Protein AF-A0A817FEE2-F1 (afdb_monomer_lite)

Secondary structure (DSSP, 8-state):
---S-HHHHHHHTT-HHHHHHHHHHS-HHHHT---GGG--HHHHHHHHT-HHHHHHHHTSTT--S----TTS--HHHHS-HHHHHHHHHHHHHTTGGG-------------

pLDDT: mean 82.55, std 17.17, range [35.03, 96.31]

Foldseek 3Di:
DPDFLPLLVCLLVLVQVVNVVCLVPPDLVSQCDAGPQRDGSLLNCQLVVVQSSNLVLLVRPSHDQCRAGNVRDTSLVNHDPVVVVVVVVSVVVVPPVPPPDPDDDPDDDDD

Sequence (111 aa):
MSSINSLYVTCKNNDISRVRELLQTLPDDELSEQGPNKRKALDVIASYGYADISELLLAHKNINQSIKTQWSCIANDEAPAYLKFLFDKMSTIGQNDTINEYDDYAEELIE

Structure (mmCIF, N/CA/C/O backbone):
data_AF-A0A817FEE2-F1
#
_entry.id   AF-A0A817FEE2-F1
#
loop_
_atom_site.group_PDB
_atom_site.id
_atom_site.type_symbol
_atom_site.label_atom_id
_atom_site.label_alt_id
_atom_site.label_comp_id
_atom_site.label_asym_id
_atom_site.label_entity_id
_atom_site.label_seq_id
_atom_site.pdbx_PDB_ins_code
_atom_site.Cartn_x
_atom_site.Cartn_y
_atom_site.Cartn_z
_atom_site.occupancy
_atom_site.B_iso_or_equiv
_atom_site.auth_seq_id
_atom_site.auth_comp_id
_atom_site.auth_asym_id
_atom_site.auth_atom_id
_atom_site.pdbx_PDB_model_num
ATOM 1 N N . MET A 1 1 ? 5.150 -0.741 21.481 1.00 35.03 1 MET A N 1
ATOM 2 C CA . MET A 1 1 ? 6.227 -1.034 20.515 1.00 35.03 1 MET A CA 1
ATOM 3 C C . MET A 1 1 ? 5.845 -0.345 19.222 1.00 35.03 1 MET A C 1
ATOM 5 O O . MET A 1 1 ? 4.928 -0.818 18.574 1.00 35.03 1 MET A O 1
ATOM 9 N N . SER A 1 2 ? 6.483 0.772 18.871 1.00 45.19 2 SER A N 1
ATOM 10 C CA . SER A 1 2 ? 6.420 1.282 17.494 1.00 45.19 2 SER A CA 1
ATOM 11 C C . SER A 1 2 ? 7.399 0.432 16.677 1.00 45.19 2 SER A C 1
ATOM 13 O O . SER A 1 2 ? 8.540 0.804 16.417 1.00 45.19 2 SER A O 1
ATOM 15 N N . SER A 1 3 ? 7.004 -0.824 16.463 1.00 50.16 3 SER A N 1
ATOM 16 C CA . SER A 1 3 ? 7.665 -1.712 15.518 1.00 50.16 3 SER A CA 1
ATOM 17 C C . SER A 1 3 ? 7.175 -1.276 14.155 1.00 50.16 3 SER A C 1
ATOM 19 O O . SER A 1 3 ? 5.971 -1.226 13.953 1.00 50.16 3 SER A O 1
ATOM 21 N N . ILE A 1 4 ? 8.114 -0.926 13.281 1.00 57.16 4 ILE A N 1
ATOM 22 C CA . ILE A 1 4 ? 7.952 -0.675 11.846 1.00 57.16 4 ILE A CA 1
ATOM 23 C C . ILE A 1 4 ? 6.573 -1.146 11.311 1.00 57.16 4 ILE A C 1
ATOM 25 O O . ILE A 1 4 ? 6.262 -2.333 11.413 1.00 57.16 4 ILE A O 1
ATOM 29 N N . ASN A 1 5 ? 5.754 -0.205 10.812 1.00 78.94 5 ASN A N 1
ATOM 30 C CA . ASN A 1 5 ? 4.352 -0.389 10.394 1.00 78.94 5 ASN A CA 1
ATOM 31 C C . ASN A 1 5 ? 4.060 -1.832 9.922 1.00 78.94 5 ASN A C 1
ATOM 33 O O . ASN A 1 5 ? 4.557 -2.275 8.878 1.00 78.94 5 ASN A O 1
ATOM 37 N N . SER A 1 6 ? 3.284 -2.584 10.713 1.00 86.81 6 SER A N 1
ATOM 38 C CA . SER A 1 6 ? 3.033 -4.012 10.472 1.00 86.81 6 SER A CA 1
ATOM 39 C C . SER A 1 6 ? 2.423 -4.244 9.088 1.00 86.81 6 SER A C 1
ATOM 41 O O . SER A 1 6 ? 2.867 -5.141 8.371 1.00 86.81 6 SER A O 1
ATOM 43 N N . LEU A 1 7 ? 1.501 -3.373 8.662 1.00 91.62 7 LEU A N 1
A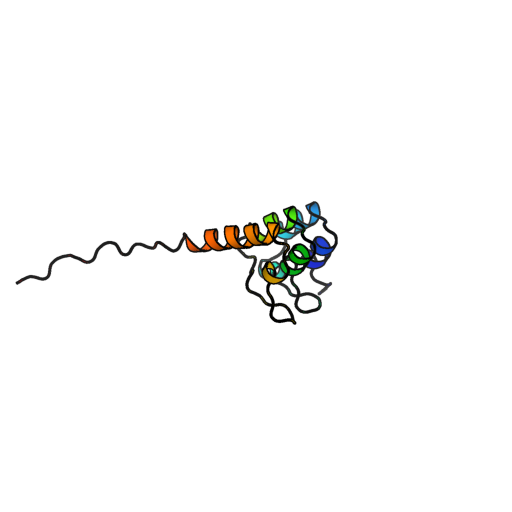TOM 44 C CA . LEU A 1 7 ? 0.882 -3.428 7.339 1.00 91.62 7 LEU A CA 1
ATOM 45 C C . LEU A 1 7 ? 1.906 -3.207 6.223 1.00 91.62 7 LEU A C 1
ATOM 47 O O . LEU A 1 7 ? 1.892 -3.930 5.226 1.00 91.62 7 LEU A O 1
ATOM 51 N N . TYR A 1 8 ? 2.828 -2.255 6.399 1.00 92.25 8 TYR A N 1
ATOM 52 C CA . TYR A 1 8 ? 3.911 -1.998 5.445 1.00 92.25 8 TYR A CA 1
ATOM 53 C C . TYR A 1 8 ? 4.777 -3.246 5.225 1.00 92.25 8 TYR A C 1
ATOM 55 O O . TYR A 1 8 ? 5.059 -3.614 4.082 1.00 92.25 8 TYR A O 1
ATOM 63 N N . VAL A 1 9 ? 5.199 -3.916 6.304 1.00 91.56 9 VAL A N 1
ATOM 64 C CA . VAL A 1 9 ? 6.052 -5.116 6.215 1.00 91.56 9 VAL A CA 1
ATOM 65 C C . VAL A 1 9 ? 5.309 -6.270 5.561 1.00 91.56 9 VAL A C 1
ATOM 67 O O . VAL A 1 9 ? 5.848 -6.917 4.664 1.00 91.56 9 VAL A O 1
ATOM 70 N N . THR A 1 10 ? 4.067 -6.509 5.972 1.00 93.56 10 THR A N 1
ATOM 71 C CA . THR A 1 10 ? 3.227 -7.565 5.405 1.00 93.56 10 THR A CA 1
ATOM 72 C C . THR A 1 10 ? 2.997 -7.358 3.906 1.00 93.56 10 THR A C 1
ATOM 74 O O . THR A 1 10 ? 3.165 -8.291 3.122 1.00 93.56 10 THR A O 1
ATOM 77 N N . CYS A 1 11 ? 2.717 -6.120 3.491 1.00 94.50 11 CYS A N 1
ATOM 78 C CA . CYS A 1 11 ? 2.581 -5.746 2.085 1.00 94.50 11 CYS A CA 1
ATOM 79 C C . CYS A 1 11 ? 3.872 -5.975 1.292 1.00 94.50 11 CYS A C 1
ATOM 81 O O . CYS A 1 11 ? 3.839 -6.529 0.195 1.00 94.50 11 CYS A O 1
ATOM 83 N N . LYS A 1 12 ? 5.026 -5.595 1.853 1.00 93.06 12 LYS A N 1
ATOM 84 C CA . LYS A 1 12 ? 6.335 -5.831 1.229 1.00 93.06 12 LYS A CA 1
ATOM 85 C C . LYS A 1 12 ? 6.6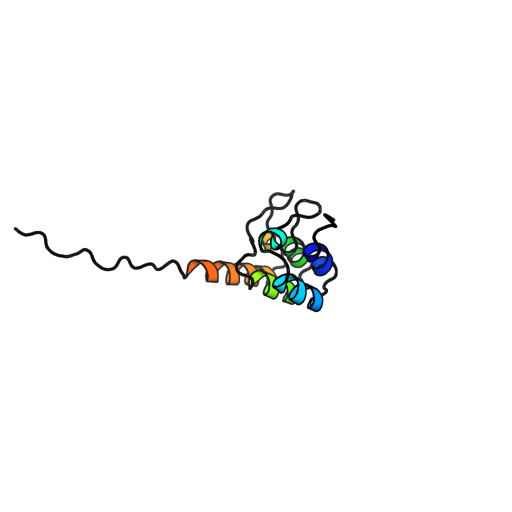08 -7.324 1.007 1.00 93.06 12 LYS A C 1
ATOM 87 O O . LYS A 1 12 ? 7.201 -7.685 -0.006 1.00 93.06 12 LYS A O 1
ATOM 92 N N . ASN A 1 13 ? 6.157 -8.173 1.927 1.00 94.00 13 ASN A N 1
ATOM 93 C CA . ASN A 1 13 ? 6.313 -9.626 1.856 1.00 94.00 13 ASN A CA 1
ATOM 94 C C . ASN A 1 13 ? 5.257 -10.322 0.974 1.00 94.00 13 ASN A C 1
ATOM 96 O O . ASN A 1 13 ? 5.308 -11.542 0.850 1.00 94.00 13 ASN A O 1
ATOM 100 N N . ASN A 1 14 ? 4.330 -9.577 0.358 1.00 95.50 14 ASN A N 1
ATOM 101 C CA . ASN A 1 14 ? 3.218 -10.108 -0.441 1.00 95.50 14 ASN A CA 1
ATOM 102 C C . ASN A 1 14 ? 2.322 -11.113 0.318 1.00 95.50 14 ASN A C 1
ATOM 104 O O . ASN A 1 14 ? 1.781 -12.052 -0.264 1.00 95.50 14 ASN A O 1
ATOM 108 N N . ASP A 1 15 ? 2.173 -10.941 1.634 1.00 95.50 15 ASP A N 1
ATOM 109 C CA . ASP A 1 15 ? 1.361 -11.835 2.465 1.00 95.50 15 ASP A CA 1
ATOM 110 C C . ASP A 1 15 ? -0.101 -11.366 2.488 1.00 95.50 15 ASP A C 1
ATOM 112 O O . ASP A 1 15 ? -0.558 -10.688 3.410 1.00 95.50 15 ASP A O 1
ATOM 116 N N . ILE A 1 16 ? -0.836 -11.717 1.430 1.00 95.88 16 ILE A N 1
ATOM 117 C CA . ILE A 1 16 ? -2.243 -11.336 1.222 1.00 95.88 16 ILE A CA 1
ATOM 118 C C . ILE A 1 16 ? -3.121 -11.740 2.415 1.00 95.88 16 ILE A C 1
ATOM 120 O O . ILE A 1 16 ? -3.987 -10.971 2.838 1.00 95.88 16 ILE A O 1
ATOM 124 N N . SER A 1 17 ? -2.913 -12.942 2.960 1.00 95.25 17 SER A N 1
ATOM 125 C CA . SER A 1 17 ? -3.704 -13.469 4.077 1.00 95.25 17 SER A CA 1
ATOM 126 C C . SER A 1 17 ? -3.567 -12.579 5.305 1.00 95.25 17 SER A C 1
ATOM 128 O O . SER A 1 17 ? -4.569 -12.176 5.898 1.00 95.25 17 SER A O 1
ATOM 130 N N . ARG A 1 18 ? -2.333 -12.199 5.641 1.00 94.44 18 ARG A N 1
ATOM 131 C CA . ARG A 1 18 ? -2.073 -11.312 6.770 1.00 94.44 18 ARG A CA 1
ATOM 132 C C . ARG A 1 18 ? -2.493 -9.872 6.485 1.00 94.44 18 ARG A C 1
ATOM 134 O O . ARG A 1 18 ? -2.939 -9.204 7.411 1.00 94.44 18 ARG A O 1
ATOM 141 N N . VAL A 1 19 ? -2.430 -9.391 5.236 1.00 95.00 19 VAL A N 1
ATOM 142 C CA . VAL A 1 19 ? -2.997 -8.076 4.877 1.00 95.00 19 VAL A CA 1
ATOM 143 C C . VAL A 1 19 ? -4.491 -8.034 5.195 1.00 95.00 19 VAL A C 1
ATOM 145 O O . VAL A 1 19 ? -4.948 -7.078 5.813 1.00 95.00 19 VAL A O 1
ATOM 148 N N . ARG A 1 20 ? -5.253 -9.070 4.821 1.00 95.06 20 ARG A N 1
ATOM 149 C CA . ARG A 1 20 ? -6.697 -9.131 5.104 1.00 95.06 20 ARG A CA 1
ATOM 150 C C . ARG A 1 20 ? -6.995 -9.084 6.597 1.00 95.06 20 ARG A C 1
ATOM 152 O O . ARG A 1 20 ? -7.924 -8.394 6.995 1.00 95.06 20 ARG A O 1
ATOM 159 N N . GLU A 1 21 ? -6.219 -9.807 7.397 1.00 93.50 21 GLU A N 1
ATOM 160 C CA . GLU A 1 21 ? -6.357 -9.788 8.853 1.00 93.50 21 GLU A CA 1
ATOM 161 C C . GLU A 1 21 ? -6.048 -8.395 9.415 1.00 93.50 21 GLU A C 1
ATOM 163 O O . GLU A 1 21 ? -6.855 -7.833 10.149 1.00 93.50 21 GLU A O 1
ATOM 168 N N . LEU A 1 22 ? -4.927 -7.795 9.004 1.00 92.81 22 LEU A N 1
ATOM 169 C CA . LEU A 1 22 ? -4.513 -6.478 9.483 1.00 92.81 22 LEU A CA 1
ATOM 170 C C . LEU A 1 22 ? -5.515 -5.379 9.114 1.00 92.81 22 LEU A C 1
ATOM 172 O O . LEU A 1 22 ? -5.805 -4.539 9.955 1.00 92.81 22 LEU A O 1
ATOM 176 N N . LEU A 1 23 ? -6.099 -5.403 7.914 1.00 91.81 23 LEU A N 1
ATOM 177 C CA . LEU A 1 23 ? -7.137 -4.440 7.520 1.00 91.81 23 LEU A CA 1
ATOM 178 C C . LEU A 1 23 ? -8.407 -4.521 8.387 1.00 91.81 23 LEU A C 1
ATOM 180 O O . LEU A 1 23 ? -9.167 -3.563 8.421 1.00 91.81 23 LEU A O 1
ATOM 184 N N . GLN A 1 24 ? -8.655 -5.640 9.075 1.00 90.75 24 GLN A N 1
ATOM 185 C CA . GLN A 1 24 ? -9.803 -5.789 9.978 1.00 90.75 24 GLN A CA 1
ATOM 186 C C . GLN A 1 24 ? -9.493 -5.365 11.416 1.00 90.75 24 GLN A C 1
ATOM 188 O O . GLN A 1 24 ? -10.414 -5.079 12.179 1.00 90.75 24 GLN A O 1
ATOM 193 N N . THR A 1 25 ? -8.218 -5.376 11.807 1.00 90.88 25 THR A N 1
ATOM 194 C CA . THR A 1 25 ? -7.803 -5.181 13.203 1.00 90.88 25 THR A CA 1
ATOM 195 C C . THR A 1 25 ? -7.069 -3.872 13.450 1.00 90.88 25 THR A C 1
ATOM 197 O O . THR A 1 25 ? -7.035 -3.416 14.590 1.00 90.88 25 THR A O 1
ATOM 200 N N . LEU A 1 26 ? -6.423 -3.310 12.427 1.00 89.56 26 LEU A N 1
ATOM 201 C CA . LEU A 1 26 ? -5.669 -2.069 12.556 1.00 89.56 26 LEU A CA 1
ATOM 202 C C . LEU A 1 26 ? -6.619 -0.871 12.623 1.00 89.56 26 LEU A C 1
ATOM 204 O O . LEU A 1 26 ? -7.610 -0.835 11.890 1.00 89.56 26 LEU A O 1
ATOM 208 N N . PRO A 1 27 ? -6.316 0.122 13.470 1.00 88.94 27 PRO A N 1
ATOM 209 C CA . PRO A 1 27 ? -7.057 1.367 13.473 1.00 88.94 27 PRO A CA 1
ATOM 210 C C . PRO A 1 27 ? -6.741 2.176 12.203 1.00 88.94 27 PRO A C 1
ATOM 212 O O . PRO A 1 27 ? -5.687 2.024 11.578 1.00 88.94 27 PRO A O 1
ATOM 215 N N . ASP A 1 28 ? -7.680 3.031 11.797 1.00 85.88 28 ASP A N 1
ATOM 216 C CA . ASP A 1 28 ? -7.629 3.739 10.511 1.00 85.88 28 ASP A CA 1
ATOM 217 C C . ASP A 1 28 ? -6.396 4.646 10.349 1.00 85.88 28 ASP A C 1
ATOM 219 O O . ASP A 1 28 ? -5.901 4.842 9.236 1.00 85.88 28 ASP A O 1
ATOM 223 N N . ASP A 1 29 ? -5.877 5.186 11.450 1.00 83.62 29 ASP A N 1
ATOM 224 C CA . ASP A 1 29 ? -4.676 6.016 11.484 1.00 83.62 29 ASP A CA 1
ATOM 225 C C . ASP A 1 29 ? -3.401 5.226 11.149 1.00 83.62 29 ASP A C 1
ATOM 227 O O . ASP A 1 29 ? -2.514 5.754 10.470 1.00 83.62 29 ASP A O 1
ATOM 231 N N . GLU A 1 30 ? -3.333 3.944 11.516 1.00 87.69 30 GLU A N 1
ATOM 232 C CA . GLU A 1 30 ? -2.195 3.069 11.199 1.00 87.69 30 GLU A CA 1
ATOM 233 C C . GLU A 1 30 ? -2.176 2.630 9.722 1.00 87.69 30 GLU A C 1
ATOM 235 O O . GLU A 1 30 ? -1.111 2.370 9.152 1.00 87.69 30 GLU A O 1
ATOM 240 N N . LEU A 1 31 ? -3.327 2.627 9.038 1.00 87.75 31 LEU A N 1
ATOM 241 C CA . LEU A 1 31 ? -3.416 2.255 7.617 1.00 87.75 31 LEU A CA 1
ATOM 242 C C . LEU A 1 31 ? -2.629 3.202 6.696 1.00 87.75 31 LEU A C 1
ATOM 244 O O . LEU A 1 31 ? -2.157 2.799 5.628 1.00 87.75 31 LEU A O 1
ATOM 248 N N . SER A 1 32 ? -2.481 4.461 7.114 1.00 86.88 32 SER A N 1
ATOM 249 C CA . SER A 1 32 ? -1.750 5.501 6.384 1.00 86.88 32 SER A CA 1
ATOM 250 C C . SER A 1 32 ? -0.367 5.798 6.970 1.00 86.88 32 SER A C 1
ATOM 252 O O . SER A 1 32 ? 0.309 6.718 6.497 1.00 86.88 32 SER A O 1
ATOM 254 N N . GLU A 1 33 ? 0.080 5.034 7.970 1.00 88.88 33 GLU A N 1
ATOM 255 C CA . GLU A 1 33 ? 1.367 5.258 8.620 1.00 88.88 33 GLU A CA 1
ATOM 256 C C . GLU A 1 33 ? 2.524 5.114 7.615 1.00 88.88 33 GLU A C 1
ATOM 258 O O . GLU A 1 33 ? 2.616 4.168 6.822 1.00 88.88 33 GLU A O 1
ATOM 263 N N . GLN A 1 34 ? 3.434 6.084 7.648 1.00 89.19 34 GLN A N 1
ATOM 264 C CA . GLN A 1 34 ? 4.581 6.140 6.755 1.00 89.19 34 GLN A CA 1
ATOM 265 C C . GLN A 1 34 ? 5.776 5.396 7.356 1.00 89.19 34 GLN A C 1
ATOM 267 O O . GLN A 1 34 ? 6.271 5.739 8.425 1.00 89.19 34 GLN A O 1
ATOM 272 N N . GLY A 1 35 ? 6.277 4.408 6.622 1.00 87.12 35 GLY A N 1
ATOM 273 C CA . GLY A 1 35 ? 7.529 3.724 6.906 1.00 87.12 35 GLY A CA 1
ATOM 274 C C . GLY A 1 35 ? 8.750 4.442 6.305 1.00 87.12 35 GLY A C 1
ATOM 275 O O . GLY A 1 35 ? 8.748 5.665 6.108 1.00 87.12 35 GLY A O 1
ATOM 276 N N . PRO A 1 36 ? 9.821 3.690 5.980 1.00 88.88 36 PRO A N 1
ATOM 277 C CA . PRO A 1 36 ? 11.027 4.237 5.364 1.00 88.88 36 PRO A CA 1
ATOM 278 C C . PRO A 1 36 ? 10.720 5.071 4.117 1.00 88.88 36 PRO A C 1
ATOM 280 O O . PRO A 1 36 ? 9.837 4.730 3.330 1.00 88.88 36 PRO A O 1
ATOM 283 N N . ASN A 1 37 ? 11.473 6.155 3.907 1.00 91.06 37 ASN A N 1
ATOM 284 C CA . ASN A 1 37 ? 11.317 7.051 2.754 1.00 91.06 37 ASN A CA 1
ATOM 285 C C . ASN A 1 37 ? 9.932 7.714 2.644 1.00 91.06 37 ASN A C 1
ATOM 287 O O . ASN A 1 37 ? 9.497 8.091 1.553 1.00 91.06 37 ASN A O 1
ATOM 291 N N . LYS A 1 38 ? 9.225 7.836 3.774 1.00 92.12 38 LYS A N 1
ATOM 292 C CA . LYS A 1 38 ? 7.835 8.299 3.841 1.00 92.12 38 LYS A CA 1
ATOM 293 C C . LYS A 1 38 ? 6.867 7.442 3.007 1.00 92.12 38 LYS A C 1
ATOM 295 O O . LYS A 1 38 ? 5.827 7.929 2.565 1.00 92.12 38 LYS A O 1
ATOM 300 N N . ARG A 1 39 ? 7.209 6.175 2.754 1.00 91.94 39 ARG A N 1
ATOM 301 C CA . ARG A 1 39 ? 6.370 5.253 1.981 1.00 91.94 39 ARG A CA 1
ATOM 302 C C . ARG A 1 39 ? 5.385 4.540 2.892 1.00 91.94 39 ARG A C 1
ATOM 304 O O . ARG A 1 39 ? 5.765 4.011 3.930 1.00 91.94 39 ARG A O 1
ATOM 311 N N . LYS A 1 40 ? 4.131 4.491 2.473 1.00 92.44 40 LYS A N 1
ATOM 312 C CA . LYS A 1 40 ? 3.044 3.732 3.093 1.00 92.44 40 LYS A CA 1
ATOM 313 C C . LYS A 1 40 ? 2.953 2.344 2.469 1.00 92.44 40 LYS A C 1
ATOM 315 O O . LYS A 1 40 ? 3.568 2.072 1.436 1.00 92.44 40 LYS A O 1
ATOM 320 N N . ALA A 1 41 ? 2.116 1.492 3.056 1.00 94.12 41 ALA A N 1
ATOM 321 C CA . ALA A 1 41 ? 1.790 0.179 2.505 1.00 94.12 41 ALA A CA 1
ATOM 322 C C . ALA A 1 41 ? 1.339 0.254 1.031 1.00 94.12 41 ALA A C 1
ATOM 324 O O . ALA A 1 41 ? 1.855 -0.488 0.196 1.00 94.12 41 ALA A O 1
ATOM 325 N N . LEU A 1 42 ? 0.468 1.218 0.699 1.00 94.56 42 LEU A N 1
ATOM 326 C CA . LEU A 1 42 ? -0.027 1.435 -0.665 1.00 94.56 42 LEU A CA 1
ATOM 327 C C . LEU A 1 42 ? 1.090 1.787 -1.666 1.00 94.56 42 LEU A C 1
ATOM 329 O O . LEU A 1 42 ? 1.078 1.301 -2.794 1.00 94.56 42 LEU A O 1
ATOM 333 N N . ASP A 1 43 ? 2.081 2.584 -1.251 1.00 94.62 43 ASP A N 1
ATOM 334 C CA . ASP A 1 43 ? 3.189 2.982 -2.128 1.00 94.62 43 ASP A CA 1
ATOM 335 C C . ASP A 1 43 ? 4.064 1.769 -2.473 1.00 94.62 43 ASP A C 1
ATOM 337 O O . ASP A 1 43 ? 4.516 1.623 -3.608 1.00 94.62 43 ASP A O 1
ATOM 341 N N . VAL A 1 44 ? 4.307 0.887 -1.495 1.00 93.75 44 VAL A N 1
ATOM 342 C CA . VAL A 1 44 ? 5.097 -0.340 -1.672 1.00 93.75 44 VAL A CA 1
ATOM 343 C C . VAL A 1 44 ? 4.435 -1.243 -2.697 1.00 93.75 44 VAL A C 1
ATOM 345 O O . VAL A 1 44 ? 5.029 -1.507 -3.742 1.00 93.75 44 VAL A O 1
ATOM 348 N N . ILE A 1 45 ? 3.203 -1.675 -2.441 1.00 95.19 45 ILE A N 1
ATOM 349 C CA . ILE A 1 45 ? 2.506 -2.623 -3.319 1.00 95.19 45 ILE A CA 1
ATOM 350 C C . ILE A 1 45 ? 2.332 -2.081 -4.736 1.00 95.19 45 ILE A C 1
ATOM 352 O O . ILE A 1 45 ? 2.424 -2.855 -5.685 1.00 95.19 45 ILE A O 1
ATOM 356 N N . ALA A 1 46 ? 2.177 -0.759 -4.884 1.00 95.38 46 ALA A N 1
ATOM 357 C CA . ALA A 1 46 ? 2.122 -0.112 -6.184 1.00 95.38 46 ALA A CA 1
ATOM 358 C C . ALA A 1 46 ? 3.431 -0.280 -6.963 1.00 95.38 46 ALA A C 1
ATOM 360 O O . ALA A 1 46 ? 3.404 -0.737 -8.103 1.00 95.38 46 ALA A O 1
ATOM 361 N N . SER A 1 47 ? 4.580 -0.014 -6.332 1.00 94.25 47 SER A N 1
ATOM 362 C CA . SER A 1 47 ? 5.890 -0.193 -6.981 1.00 94.25 47 SER A CA 1
ATOM 363 C C . SER A 1 47 ? 6.245 -1.651 -7.282 1.00 94.25 47 SER A C 1
ATOM 365 O O . SER A 1 47 ? 6.982 -1.921 -8.226 1.00 94.25 47 SER A O 1
ATOM 367 N N . TYR A 1 48 ? 5.736 -2.593 -6.480 1.00 94.06 48 TYR A N 1
ATOM 368 C CA . TYR A 1 48 ? 5.950 -4.027 -6.691 1.00 94.06 48 TYR A CA 1
ATOM 369 C C . TYR A 1 48 ? 4.938 -4.635 -7.677 1.00 94.06 48 TYR A C 1
ATOM 371 O O . TYR A 1 48 ? 5.163 -5.737 -8.172 1.00 94.06 48 TYR A O 1
ATOM 379 N N . GLY A 1 49 ? 3.844 -3.931 -7.988 1.00 94.94 49 GLY A N 1
ATOM 380 C CA . GLY A 1 49 ? 2.798 -4.415 -8.889 1.00 94.94 49 GLY A CA 1
ATOM 381 C C . GLY A 1 49 ? 1.899 -5.498 -8.282 1.00 94.94 49 GLY A C 1
ATOM 382 O O . GLY A 1 49 ? 1.400 -6.363 -8.996 1.00 94.94 49 GLY A O 1
ATOM 383 N N . TYR A 1 50 ? 1.688 -5.497 -6.966 1.00 96.31 50 TYR A N 1
ATOM 384 C CA . TYR A 1 50 ? 0.841 -6.498 -6.306 1.00 96.31 50 TYR A CA 1
ATOM 385 C C . TYR A 1 50 ? -0.645 -6.155 -6.457 1.00 96.31 50 TYR A C 1
ATOM 387 O O . TYR A 1 50 ? -1.265 -5.638 -5.530 1.00 96.31 50 TYR A O 1
ATOM 395 N N . ALA A 1 51 ? -1.209 -6.458 -7.631 1.00 94.50 51 ALA A N 1
ATOM 396 C CA . ALA A 1 51 ? -2.586 -6.126 -8.004 1.00 94.50 51 ALA A CA 1
ATOM 397 C C . ALA A 1 51 ? -3.629 -6.560 -6.965 1.00 94.50 51 ALA A C 1
ATOM 399 O O . ALA A 1 51 ? -4.446 -5.740 -6.555 1.00 94.50 51 ALA A O 1
ATOM 400 N N . ASP A 1 52 ? -3.548 -7.804 -6.485 1.00 95.25 52 ASP A N 1
ATOM 401 C CA . ASP A 1 52 ? -4.510 -8.355 -5.524 1.00 95.25 52 ASP A CA 1
ATOM 402 C C . ASP A 1 52 ? -4.499 -7.581 -4.199 1.00 95.25 52 ASP A C 1
ATOM 404 O O . ASP A 1 52 ? -5.542 -7.286 -3.618 1.00 95.25 52 ASP A O 1
ATOM 408 N N . ILE A 1 53 ? -3.308 -7.211 -3.716 1.00 96.12 53 ILE A N 1
ATOM 409 C CA . ILE A 1 53 ? -3.166 -6.429 -2.483 1.00 96.12 53 ILE A CA 1
ATOM 410 C C . ILE A 1 53 ? -3.595 -4.979 -2.721 1.00 96.12 53 ILE A C 1
ATOM 412 O O . ILE A 1 53 ? -4.220 -4.373 -1.852 1.00 96.12 53 ILE A O 1
ATOM 416 N N . SER A 1 54 ? -3.293 -4.418 -3.894 1.00 95.00 54 SER A N 1
ATOM 417 C CA . SER A 1 54 ? -3.729 -3.070 -4.259 1.00 95.00 54 SER A CA 1
ATOM 418 C C . SER A 1 54 ? -5.243 -2.965 -4.303 1.00 95.00 54 SER A C 1
ATOM 420 O O . SER A 1 54 ? -5.780 -2.004 -3.769 1.00 95.00 54 SER A O 1
ATOM 422 N N . GLU A 1 55 ? -5.934 -3.957 -4.861 1.00 93.50 55 GLU A N 1
ATOM 423 C CA . GLU A 1 55 ? -7.395 -3.991 -4.863 1.00 93.50 55 GLU A CA 1
ATOM 424 C C . GLU A 1 55 ? -7.951 -4.045 -3.436 1.00 93.50 55 GLU A C 1
ATOM 426 O O . GLU A 1 55 ? -8.867 -3.293 -3.109 1.00 93.50 55 GLU A O 1
ATOM 431 N N . LEU A 1 56 ? -7.347 -4.851 -2.556 1.00 93.69 56 LEU A N 1
ATOM 432 C CA . LEU A 1 56 ? -7.766 -4.944 -1.156 1.00 93.69 56 LEU A CA 1
ATOM 433 C C . LEU A 1 56 ? -7.606 -3.635 -0.387 1.00 93.69 56 LEU A C 1
ATOM 435 O O . LEU A 1 56 ? -8.517 -3.249 0.343 1.00 93.69 56 LEU A O 1
ATOM 439 N N . LEU A 1 57 ? -6.467 -2.955 -0.533 1.00 92.69 57 LEU A N 1
ATOM 440 C CA . LEU A 1 57 ? -6.252 -1.674 0.137 1.00 92.69 57 LEU A CA 1
ATOM 441 C C . LEU A 1 57 ? -7.137 -0.583 -0.472 1.00 92.69 57 LEU A C 1
ATOM 443 O O . LEU A 1 57 ? -7.759 0.168 0.266 1.00 92.69 57 LEU A O 1
ATOM 447 N N . LEU A 1 58 ? -7.233 -0.494 -1.799 1.00 91.94 58 LEU A N 1
ATOM 448 C CA . LEU A 1 58 ? -8.028 0.548 -2.460 1.00 91.94 58 LEU A CA 1
ATOM 449 C C . LEU A 1 58 ? -9.535 0.394 -2.220 1.00 91.94 58 LEU A C 1
ATOM 451 O O . LEU A 1 58 ? -10.249 1.392 -2.234 1.00 91.94 58 LEU A O 1
ATOM 455 N N . ALA A 1 59 ? -10.018 -0.821 -1.952 1.00 90.25 59 ALA A N 1
ATOM 456 C CA . ALA A 1 59 ? -11.394 -1.056 -1.521 1.00 90.25 59 ALA A CA 1
ATOM 457 C C . ALA A 1 59 ? -11.669 -0.580 -0.080 1.00 90.25 59 ALA A C 1
ATOM 459 O O . ALA A 1 59 ? -12.827 -0.469 0.325 1.00 90.25 59 ALA A O 1
ATOM 460 N N . HIS A 1 60 ? -10.631 -0.303 0.715 1.00 89.38 60 HIS A N 1
ATOM 461 C CA . HIS A 1 60 ? -10.782 0.159 2.087 1.00 89.38 60 HIS A CA 1
ATOM 462 C C . HIS A 1 60 ? -10.966 1.683 2.133 1.00 89.38 60 HIS A C 1
ATOM 464 O O . HIS A 1 60 ? -10.043 2.445 1.851 1.00 89.38 60 HIS A O 1
ATOM 470 N N . LYS A 1 61 ? -12.149 2.139 2.561 1.00 84.25 61 LYS A N 1
ATOM 471 C CA . LYS A 1 61 ? -12.579 3.556 2.541 1.00 84.25 61 LYS A CA 1
ATOM 472 C C . LYS A 1 61 ? -11.609 4.562 3.183 1.00 84.25 61 LYS A C 1
ATOM 474 O O . LYS A 1 61 ? -11.585 5.723 2.797 1.00 84.25 61 LYS A O 1
ATOM 479 N N . ASN A 1 62 ? -10.821 4.120 4.162 1.00 85.56 62 ASN A N 1
ATOM 480 C CA . ASN A 1 62 ? -9.921 4.982 4.933 1.00 85.56 62 ASN A CA 1
ATOM 481 C C . ASN A 1 62 ? -8.484 5.021 4.380 1.00 85.56 62 ASN A C 1
ATOM 483 O O . ASN A 1 62 ? -7.604 5.645 4.972 1.00 85.56 62 ASN A O 1
ATOM 487 N N . ILE A 1 63 ? -8.217 4.360 3.250 1.00 88.50 63 ILE A N 1
ATOM 488 C CA . ILE A 1 63 ? -6.903 4.396 2.606 1.00 88.50 63 ILE A CA 1
ATOM 489 C C . ILE A 1 63 ? -6.738 5.698 1.820 1.00 88.50 63 ILE A C 1
ATOM 491 O O . ILE A 1 63 ? -7.456 5.978 0.861 1.00 88.50 63 ILE A O 1
ATOM 495 N N . ASN A 1 64 ? -5.735 6.489 2.202 1.00 87.88 64 ASN A N 1
ATOM 496 C CA . ASN A 1 64 ? -5.430 7.750 1.539 1.00 87.88 64 ASN A CA 1
ATOM 497 C C . ASN A 1 64 ? -4.391 7.567 0.419 1.00 87.88 64 ASN A C 1
ATOM 499 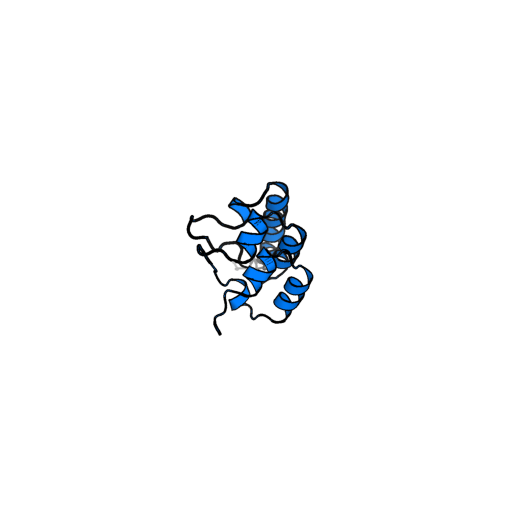O O . ASN A 1 64 ? -3.211 7.290 0.663 1.00 87.88 64 ASN A O 1
ATOM 503 N N . GLN A 1 65 ? -4.834 7.784 -0.820 1.00 89.69 65 GLN A N 1
ATOM 504 C CA . GLN A 1 65 ? -4.022 7.653 -2.035 1.00 89.69 65 GLN A CA 1
ATOM 505 C C . GLN A 1 65 ? -3.157 8.892 -2.330 1.00 89.69 65 GLN A C 1
ATOM 507 O O . GLN A 1 65 ? -2.186 8.808 -3.078 1.00 89.69 65 GLN A O 1
ATOM 512 N N . SER A 1 66 ? -3.484 10.036 -1.726 1.00 89.50 66 SER A N 1
ATOM 513 C CA . SER A 1 66 ? -2.901 11.348 -2.038 1.00 89.50 66 SER A CA 1
ATOM 514 C C . SER A 1 66 ? -1.672 11.693 -1.193 1.00 89.50 66 SER A C 1
ATOM 516 O O . SER A 1 66 ? -1.027 12.720 -1.419 1.00 89.50 66 SER A O 1
ATOM 518 N N . ILE A 1 67 ? -1.331 10.868 -0.199 1.00 89.06 67 ILE A N 1
ATOM 519 C CA . ILE A 1 67 ? -0.155 11.102 0.646 1.00 89.06 67 ILE A CA 1
ATOM 520 C C . ILE A 1 67 ? 1.114 10.833 -0.164 1.00 89.06 67 ILE A C 1
ATOM 522 O O . ILE A 1 67 ? 1.326 9.725 -0.655 1.00 89.06 67 ILE A O 1
ATOM 526 N N . LYS A 1 68 ? 1.997 11.830 -0.214 1.00 92.81 68 LYS A N 1
ATOM 527 C CA . LYS A 1 68 ? 3.251 11.776 -0.966 1.00 92.81 68 LYS A CA 1
ATOM 528 C C . LYS A 1 68 ? 4.379 11.087 -0.201 1.00 92.81 68 LYS A C 1
ATOM 530 O O . LYS A 1 68 ? 4.489 11.211 1.022 1.00 92.81 68 LYS A O 1
ATOM 535 N N . THR A 1 69 ? 5.254 10.422 -0.948 1.00 93.12 69 THR A N 1
ATOM 536 C CA . THR A 1 69 ? 6.526 9.883 -0.450 1.00 93.12 69 THR A CA 1
ATOM 537 C C . THR A 1 69 ? 7.566 11.000 -0.272 1.00 93.12 69 THR A C 1
ATOM 539 O O . THR A 1 69 ? 7.298 12.181 -0.516 1.00 93.12 69 THR A O 1
ATOM 542 N N . GLN A 1 70 ? 8.798 10.651 0.119 1.00 94.50 70 GLN A N 1
ATOM 543 C CA . GLN A 1 70 ? 9.894 11.622 0.197 1.00 94.50 70 GLN A CA 1
ATOM 544 C C . GLN A 1 70 ? 10.283 12.237 -1.159 1.00 94.50 70 GLN A C 1
ATOM 546 O O . GLN A 1 70 ? 10.897 13.300 -1.178 1.00 94.50 70 GLN A O 1
ATOM 551 N N . TRP A 1 71 ? 9.914 11.605 -2.278 1.00 93.62 71 TRP A N 1
ATOM 552 C CA . TRP A 1 71 ? 10.194 12.092 -3.634 1.00 93.62 71 TRP A CA 1
ATOM 553 C C . TRP A 1 71 ? 9.040 12.898 -4.238 1.00 93.62 71 TRP A C 1
ATOM 555 O O . TRP A 1 71 ? 9.062 13.216 -5.420 1.00 93.62 71 TRP A O 1
ATOM 565 N N . SER A 1 72 ? 8.042 13.272 -3.433 1.00 93.06 72 SER A N 1
ATOM 566 C CA . SER A 1 72 ? 6.868 14.043 -3.871 1.00 93.06 72 SER A CA 1
ATOM 567 C C . SER A 1 72 ? 5.956 13.346 -4.894 1.00 93.06 72 SER A C 1
ATOM 569 O O . SER A 1 72 ? 5.074 14.006 -5.443 1.00 93.06 72 SER A O 1
ATOM 571 N N . CYS A 1 73 ? 6.116 12.037 -5.098 1.00 90.75 73 CYS A N 1
ATOM 572 C CA . CYS A 1 73 ? 5.214 11.176 -5.866 1.00 90.75 73 CYS A CA 1
ATOM 573 C C . CYS A 1 73 ? 4.185 10.475 -4.961 1.00 90.75 73 CYS A C 1
ATOM 575 O O . CYS A 1 73 ? 4.399 10.334 -3.751 1.00 90.75 73 CYS A O 1
ATOM 577 N N . ILE A 1 74 ? 3.074 10.038 -5.553 1.00 92.75 74 ILE A N 1
ATOM 578 C CA . ILE A 1 74 ? 2.048 9.181 -4.934 1.00 92.75 74 ILE A CA 1
ATOM 579 C C . ILE A 1 74 ? 2.129 7.744 -5.474 1.00 92.75 74 ILE A C 1
ATOM 581 O O . ILE A 1 74 ? 2.791 7.488 -6.478 1.00 92.75 74 ILE A O 1
ATOM 585 N N . ALA A 1 75 ? 1.422 6.801 -4.845 1.00 91.81 75 ALA A N 1
ATOM 586 C CA . ALA A 1 75 ? 1.420 5.390 -5.246 1.00 91.81 75 ALA A CA 1
ATOM 587 C C . ALA A 1 75 ? 1.115 5.168 -6.745 1.00 91.81 75 ALA A C 1
ATOM 589 O O . ALA A 1 75 ? 1.790 4.371 -7.393 1.00 91.81 75 ALA A O 1
ATOM 590 N N . ASN A 1 76 ? 0.157 5.909 -7.316 1.00 93.44 76 ASN A N 1
ATOM 591 C CA . ASN A 1 76 ? -0.204 5.804 -8.738 1.00 93.44 76 ASN A CA 1
ATOM 592 C C . ASN A 1 76 ? 0.929 6.264 -9.688 1.00 93.44 76 ASN A C 1
ATOM 594 O O . ASN A 1 76 ? 1.027 5.810 -10.830 1.00 93.44 76 ASN A O 1
ATOM 598 N N . ASP A 1 77 ? 1.831 7.141 -9.236 1.00 92.31 77 ASP A N 1
ATOM 599 C CA . ASP A 1 77 ? 2.944 7.614 -10.067 1.00 92.31 77 ASP A CA 1
ATOM 600 C C . ASP A 1 77 ? 3.949 6.485 -10.332 1.00 92.31 77 ASP A C 1
ATOM 602 O O . ASP A 1 77 ? 4.377 6.304 -11.475 1.00 92.31 77 ASP A O 1
ATOM 606 N N . GLU A 1 78 ? 4.258 5.697 -9.296 1.00 88.19 78 GLU A N 1
ATOM 607 C CA . GLU A 1 78 ? 5.209 4.572 -9.325 1.00 88.19 78 GLU A CA 1
ATOM 608 C C . GLU A 1 78 ? 4.588 3.246 -9.801 1.00 88.19 78 GLU A C 1
ATOM 610 O O . GLU A 1 78 ? 5.304 2.273 -10.039 1.00 88.19 78 GLU A O 1
ATOM 615 N N . ALA A 1 79 ? 3.264 3.191 -9.940 1.00 94.44 79 ALA A N 1
ATOM 616 C CA . ALA A 1 79 ? 2.534 1.997 -10.339 1.00 94.44 79 ALA A CA 1
ATOM 617 C C . ALA A 1 79 ? 2.785 1.599 -11.813 1.00 94.44 79 ALA A C 1
ATOM 619 O O . ALA A 1 79 ? 2.898 2.463 -12.690 1.00 94.44 79 ALA A O 1
ATOM 620 N N . PRO A 1 80 ? 2.798 0.295 -12.147 1.00 94.50 80 PRO A N 1
ATOM 621 C CA . PRO A 1 80 ? 2.792 -0.153 -13.537 1.00 94.50 80 PRO A CA 1
ATOM 622 C C . PRO A 1 80 ? 1.457 0.181 -14.222 1.00 94.50 80 PRO A C 1
ATOM 624 O O . PRO A 1 80 ? 0.422 0.302 -13.569 1.00 94.50 80 PRO A O 1
ATOM 627 N N . ALA A 1 81 ? 1.459 0.281 -15.556 1.00 92.19 81 ALA A N 1
ATOM 628 C CA . ALA A 1 81 ? 0.316 0.773 -16.339 1.00 92.19 81 ALA A CA 1
ATOM 629 C C . ALA A 1 81 ? -1.018 0.057 -16.045 1.00 92.19 81 ALA A C 1
ATOM 631 O O . ALA A 1 81 ? -2.051 0.712 -15.937 1.00 92.19 81 ALA A O 1
ATOM 632 N N . TYR A 1 82 ? -1.000 -1.269 -15.869 1.00 89.88 82 TYR A N 1
ATOM 633 C CA . TYR A 1 82 ? -2.212 -2.040 -15.561 1.00 89.88 82 TYR A CA 1
ATOM 634 C C . TYR A 1 82 ? -2.796 -1.708 -14.181 1.00 89.88 82 TYR A C 1
ATOM 636 O O . TYR A 1 82 ? -4.000 -1.822 -13.974 1.00 89.88 82 TYR A O 1
ATOM 644 N N . LEU A 1 83 ? -1.950 -1.291 -13.238 1.00 93.06 83 LEU A N 1
ATOM 645 C CA . LEU A 1 83 ? -2.356 -0.938 -11.888 1.00 93.06 83 LEU A CA 1
ATOM 646 C C . LEU A 1 83 ? -2.858 0.507 -11.835 1.00 93.06 83 LEU A C 1
ATOM 648 O O . LEU A 1 83 ? -3.786 0.785 -11.091 1.00 93.06 83 LEU A O 1
ATOM 652 N N . LYS A 1 84 ? -2.329 1.411 -12.670 1.00 92.50 84 LYS A N 1
ATOM 653 C CA . LYS A 1 84 ? -2.820 2.800 -12.746 1.00 92.50 84 LYS A CA 1
ATOM 654 C C . LYS A 1 84 ? -4.319 2.874 -13.027 1.00 92.50 84 LYS A C 1
ATOM 656 O O . LYS A 1 84 ? -5.040 3.598 -12.351 1.00 92.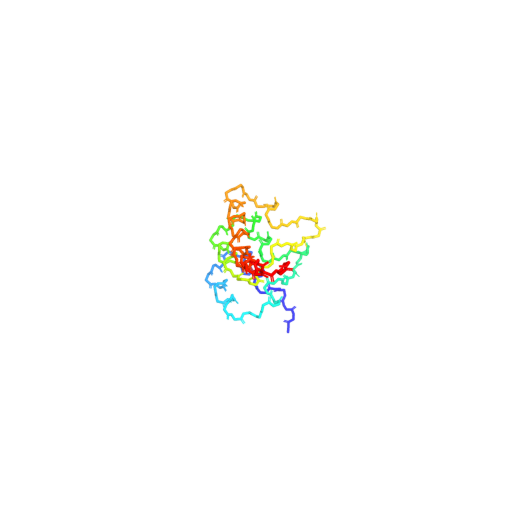50 84 LYS A O 1
ATOM 661 N N . PHE A 1 85 ? -4.799 2.016 -13.929 1.00 89.88 85 PHE A N 1
ATOM 662 C CA . PHE A 1 85 ? -6.229 1.874 -14.205 1.00 89.88 85 PHE A CA 1
ATOM 663 C C . PHE A 1 85 ? -7.052 1.533 -12.948 1.00 89.88 85 PHE A C 1
ATOM 665 O O . PHE A 1 85 ? -8.170 2.021 -12.791 1.00 89.88 85 PHE A O 1
ATOM 672 N N . LEU A 1 86 ? -6.507 0.721 -12.035 1.00 90.06 86 LEU A N 1
ATOM 673 C CA . LEU A 1 86 ? -7.159 0.384 -10.768 1.00 90.06 86 LEU A CA 1
ATOM 674 C C . LEU A 1 86 ? -7.251 1.603 -9.839 1.00 90.06 86 LEU A C 1
ATOM 676 O O . LEU A 1 86 ? -8.315 1.846 -9.275 1.00 90.06 86 LEU A O 1
ATOM 680 N N . PHE A 1 87 ? -6.173 2.382 -9.708 1.00 88.94 87 PHE A N 1
ATOM 681 C CA . PHE A 1 87 ? -6.167 3.619 -8.915 1.00 88.94 87 PHE A CA 1
ATOM 682 C C . PHE A 1 87 ? -7.184 4.630 -9.450 1.00 88.94 87 PHE A C 1
ATOM 684 O O . PHE A 1 87 ? -7.997 5.149 -8.685 1.00 88.94 87 PHE A O 1
ATOM 691 N N . ASP A 1 88 ? -7.195 4.848 -10.765 1.00 88.19 88 ASP A N 1
ATOM 692 C CA . ASP A 1 88 ? -8.111 5.789 -11.408 1.00 88.19 88 ASP A CA 1
ATOM 693 C C . ASP A 1 88 ? -9.572 5.359 -11.207 1.00 88.19 88 ASP A C 1
ATOM 695 O O . ASP A 1 88 ? -10.400 6.156 -10.763 1.00 88.19 88 ASP A O 1
ATOM 699 N N . LYS A 1 89 ? -9.877 4.070 -11.427 1.00 85.62 89 LYS A N 1
ATOM 700 C CA . LYS A 1 89 ? -11.216 3.495 -11.221 1.00 85.62 89 LYS A CA 1
ATOM 701 C C . LYS A 1 89 ? -11.703 3.677 -9.782 1.00 85.62 89 LYS A C 1
ATOM 703 O O . LYS A 1 89 ? -12.846 4.083 -9.570 1.00 85.62 89 LYS A O 1
ATOM 708 N N . MET A 1 90 ? -10.856 3.371 -8.801 1.00 80.12 90 MET A N 1
ATOM 709 C CA . MET A 1 90 ? -11.223 3.432 -7.382 1.00 80.12 90 MET A CA 1
ATOM 710 C C . MET A 1 90 ? -11.306 4.875 -6.860 1.00 80.12 90 MET A C 1
ATOM 712 O O . MET A 1 90 ? -12.081 5.144 -5.947 1.00 80.12 90 MET A O 1
ATOM 716 N N . SER A 1 91 ? -10.585 5.820 -7.471 1.00 72.44 91 SER A N 1
ATOM 717 C CA . SER A 1 91 ? -10.680 7.254 -7.162 1.00 72.44 91 SER A CA 1
ATOM 718 C C . SER A 1 91 ? -12.045 7.848 -7.548 1.00 72.44 91 SER A C 1
ATOM 720 O O . SER A 1 91 ? -12.627 8.624 -6.791 1.00 72.44 91 SER A O 1
ATOM 722 N N . THR A 1 92 ? -12.622 7.424 -8.678 1.00 59.53 92 THR A N 1
ATOM 723 C CA . THR A 1 92 ? -13.955 7.878 -9.130 1.00 59.53 92 THR A CA 1
ATOM 724 C C . THR A 1 92 ? -15.123 7.396 -8.268 1.00 59.53 92 THR A C 1
ATOM 726 O O . THR A 1 92 ? -16.151 8.067 -8.216 1.00 59.53 92 THR A O 1
ATOM 729 N N . ILE A 1 93 ? -14.994 6.258 -7.580 1.00 55.38 93 ILE A N 1
ATOM 730 C CA . ILE A 1 93 ? -16.090 5.696 -6.771 1.00 55.38 93 ILE A CA 1
ATOM 731 C C . ILE A 1 93 ? -16.358 6.564 -5.527 1.00 55.38 93 ILE A C 1
ATOM 733 O O . ILE A 1 93 ? -17.503 6.676 -5.108 1.00 55.38 93 ILE A O 1
ATOM 737 N N . GLY A 1 94 ? -15.345 7.258 -4.997 1.00 49.62 94 GLY A N 1
ATOM 738 C CA . GLY A 1 94 ? -15.476 8.128 -3.821 1.00 49.62 94 GLY A CA 1
ATOM 739 C C . GLY A 1 94 ? -16.054 9.530 -4.071 1.00 49.62 94 GLY A C 1
ATOM 740 O O . GLY A 1 94 ? -16.218 10.271 -3.108 1.00 49.62 94 GLY A O 1
ATOM 741 N N . GLN A 1 95 ? -16.346 9.924 -5.321 1.00 45.00 95 GLN A N 1
ATOM 742 C CA . GLN A 1 95 ? -16.932 11.245 -5.635 1.00 45.00 95 GLN A CA 1
ATOM 743 C C . GLN A 1 95 ? -18.420 11.212 -6.020 1.00 45.00 95 GLN A C 1
ATOM 745 O O . GLN A 1 95 ? -19.052 12.267 -6.097 1.00 45.00 95 GLN A O 1
ATOM 750 N N . ASN A 1 96 ? -19.006 10.028 -6.225 1.00 42.44 96 ASN A N 1
ATOM 751 C CA . ASN A 1 96 ? -20.413 9.902 -6.629 1.00 42.44 96 ASN A CA 1
ATOM 752 C C . ASN A 1 96 ? -21.416 10.001 -5.465 1.00 42.44 96 ASN A C 1
ATOM 754 O O . ASN A 1 96 ? -22.608 10.118 -5.726 1.00 42.44 96 ASN A O 1
ATOM 758 N N . ASP A 1 97 ? -20.955 10.055 -4.211 1.00 47.75 97 ASP A N 1
ATOM 759 C CA . ASP A 1 97 ? -21.814 10.314 -3.041 1.00 47.75 97 ASP A CA 1
ATOM 760 C C . ASP A 1 97 ? -22.052 11.824 -2.787 1.00 47.75 97 ASP A C 1
ATOM 762 O O . ASP A 1 97 ? -22.644 12.206 -1.782 1.00 47.75 97 ASP A O 1
ATOM 766 N N . THR A 1 98 ? -21.609 12.703 -3.700 1.00 43.41 98 THR A N 1
ATOM 767 C CA . THR A 1 98 ? -21.783 14.171 -3.610 1.00 43.41 98 THR A CA 1
ATOM 768 C C . THR A 1 98 ? -22.752 14.771 -4.633 1.00 43.41 98 THR A C 1
ATOM 770 O O . THR A 1 98 ? -22.750 15.983 -4.840 1.00 43.41 98 THR A O 1
ATOM 773 N N . ILE A 1 99 ? -23.639 13.974 -5.233 1.00 47.19 99 ILE A N 1
ATOM 774 C CA . ILE A 1 99 ? -24.885 14.511 -5.811 1.00 47.19 99 I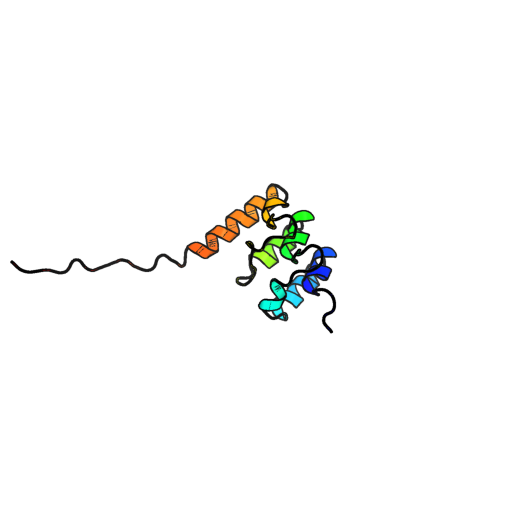LE A CA 1
ATOM 775 C C . ILE A 1 99 ? -25.893 14.727 -4.673 1.00 47.19 99 ILE A C 1
ATOM 777 O O . ILE A 1 99 ? -26.882 14.015 -4.551 1.00 47.19 99 ILE A O 1
ATOM 781 N N . ASN A 1 100 ? -25.611 15.705 -3.808 1.00 43.94 100 ASN A N 1
ATOM 782 C CA . ASN A 1 100 ? -26.652 16.315 -2.989 1.00 43.94 100 ASN A CA 1
ATOM 783 C C . ASN A 1 100 ? -27.413 17.303 -3.873 1.00 43.94 100 ASN A C 1
ATOM 785 O O . ASN A 1 100 ? -26.868 18.334 -4.272 1.00 43.94 100 ASN A O 1
ATOM 789 N N . GLU A 1 101 ? -28.641 16.903 -4.200 1.00 50.41 101 GLU A N 1
ATOM 790 C CA . GLU A 1 101 ? -29.837 17.730 -4.378 1.00 50.41 101 GLU A CA 1
ATOM 791 C C . GLU A 1 101 ? -29.592 19.245 -4.269 1.00 50.41 101 GLU A C 1
ATOM 793 O O . GLU A 1 101 ? -29.577 19.828 -3.187 1.00 50.41 101 GLU A O 1
ATOM 798 N N . TYR A 1 102 ? -29.449 19.892 -5.423 1.00 46.31 102 TYR A N 1
ATOM 799 C CA . TYR A 1 102 ? -29.977 21.239 -5.630 1.00 46.31 102 TYR A CA 1
ATOM 800 C C . TYR A 1 102 ? -31.215 21.094 -6.515 1.00 46.31 102 TYR A C 1
ATOM 802 O O . TYR A 1 102 ? -31.224 21.521 -7.667 1.00 46.31 102 TYR A O 1
ATOM 810 N N . ASP A 1 103 ? -32.232 20.427 -5.976 1.00 52.91 103 ASP A N 1
ATOM 811 C CA . ASP A 1 103 ? -33.602 20.606 -6.435 1.00 52.91 103 ASP A CA 1
ATOM 812 C C . ASP A 1 103 ? -34.280 21.616 -5.496 1.00 52.91 103 ASP A C 1
ATOM 814 O O . ASP A 1 103 ? -34.161 21.541 -4.275 1.00 52.91 103 ASP A O 1
ATOM 818 N N . ASP A 1 104 ? -34.999 22.543 -6.123 1.00 54.59 104 ASP A N 1
ATOM 819 C CA . ASP A 1 104 ? -36.160 23.250 -5.578 1.00 54.59 104 ASP A CA 1
ATOM 820 C C . ASP A 1 104 ? -35.959 24.483 -4.667 1.00 54.59 104 ASP A C 1
ATOM 822 O O . ASP A 1 104 ? -36.185 24.467 -3.461 1.00 54.59 104 ASP A O 1
ATOM 826 N N . TYR A 1 105 ? -35.646 25.624 -5.295 1.00 51.84 105 TYR A N 1
ATOM 827 C CA . TYR A 1 105 ? -36.179 26.934 -4.883 1.00 51.84 105 TYR A CA 1
ATOM 828 C C . TYR A 1 105 ? -36.515 27.764 -6.128 1.00 51.84 105 TYR A C 1
ATOM 830 O O . TYR A 1 105 ? -35.821 28.718 -6.481 1.00 51.84 105 TYR A O 1
ATOM 838 N N . ALA A 1 106 ? -37.590 27.383 -6.813 1.00 56.12 106 ALA A N 1
ATOM 839 C CA . ALA A 1 106 ? -38.285 28.248 -7.761 1.00 56.12 106 ALA A CA 1
ATOM 840 C C . ALA A 1 106 ? -39.773 28.334 -7.387 1.00 56.12 106 ALA A C 1
ATOM 842 O O . ALA A 1 106 ? -40.639 28.122 -8.228 1.00 56.12 106 ALA A O 1
ATOM 843 N N . GLU A 1 107 ? -40.073 28.656 -6.125 1.00 57.97 107 GLU A N 1
ATOM 844 C CA . GLU A 1 107 ? -41.411 29.111 -5.739 1.00 57.97 107 GLU A CA 1
ATOM 845 C C . GLU A 1 107 ? -41.435 30.640 -5.600 1.00 57.97 107 GLU A C 1
ATOM 847 O O . GLU A 1 107 ? -40.772 31.233 -4.750 1.00 57.97 107 GLU A O 1
ATOM 852 N N . GLU A 1 108 ? -42.181 31.239 -6.532 1.00 61.81 108 GLU A N 1
ATOM 853 C CA . GLU A 1 108 ? -43.045 32.417 -6.392 1.00 61.81 108 GLU A CA 1
ATOM 854 C C . GLU A 1 108 ? -42.580 33.592 -5.512 1.00 61.81 108 GLU A C 1
ATOM 856 O O . GLU A 1 108 ? -42.797 33.644 -4.303 1.00 61.81 108 GLU A O 1
ATOM 861 N N . LEU A 1 109 ? -42.132 34.662 -6.180 1.00 56.66 109 LEU A N 1
ATOM 862 C CA . LEU A 1 109 ? -42.316 36.031 -5.697 1.00 56.66 109 LEU A CA 1
ATOM 863 C C . LEU A 1 109 ? -43.180 36.817 -6.691 1.00 56.66 109 LEU A C 1
ATOM 865 O O . LEU A 1 109 ? -42.686 37.374 -7.664 1.00 56.66 109 LEU A O 1
ATOM 869 N N . ILE A 1 110 ? -44.489 36.742 -6.439 1.00 58.84 110 ILE A N 1
ATOM 870 C CA . ILE A 1 110 ? -45.464 37.842 -6.342 1.00 58.84 110 ILE A CA 1
ATOM 871 C C . ILE A 1 110 ? -45.073 39.140 -7.082 1.00 58.84 110 ILE A C 1
ATOM 873 O O . ILE A 1 110 ? -44.212 39.885 -6.611 1.00 58.84 110 ILE A O 1
ATOM 877 N N . GLU A 1 111 ? -45.819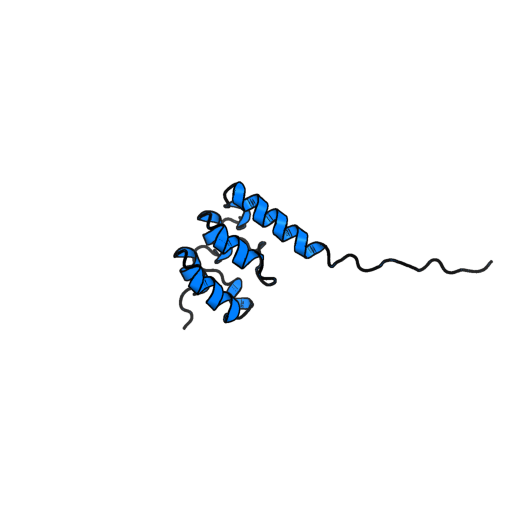 39.460 -8.145 1.00 56.81 111 GLU A N 1
ATOM 878 C CA . GLU A 1 111 ? -46.151 40.843 -8.541 1.00 56.81 111 GLU A CA 1
ATOM 879 C C . GLU A 1 111 ? -47.641 41.110 -8.297 1.00 56.81 111 GLU A C 1
ATOM 881 O O . GLU A 1 111 ? -48.466 40.221 -8.620 1.00 56.81 111 GLU A O 1
#

Radius of gyration: 18.68 Å; chains: 1; bounding box: 58×54×37 Å